Protein AF-A0A4Q5RCF1-F1 (afdb_monomer)

Mean predicted aligned error: 4.66 Å

Radius of gyration: 18.73 Å; Cα contacts (8 Å, |Δi|>4): 105; chains: 1; bounding box: 47×33×53 Å

Structure (mmCIF, N/CA/C/O backbone):
data_AF-A0A4Q5RCF1-F1
#
_entry.id   AF-A0A4Q5RCF1-F1
#
loop_
_atom_site.group_PDB
_atom_site.id
_atom_site.type_symbol
_atom_site.label_atom_id
_atom_site.label_alt_id
_atom_site.label_comp_id
_atom_site.label_asym_id
_atom_site.label_entity_id
_atom_site.label_seq_id
_atom_site.pdbx_PDB_ins_code
_atom_site.Cartn_x
_atom_site.Cartn_y
_atom_site.Cartn_z
_atom_site.occupancy
_atom_site.B_iso_or_equiv
_atom_site.auth_seq_id
_atom_site.auth_comp_id
_atom_site.auth_asym_id
_atom_site.auth_atom_id
_atom_site.pdbx_PDB_model_num
ATOM 1 N N . SER A 1 1 ? 29.716 -14.383 13.476 1.00 53.91 1 SER A N 1
ATOM 2 C CA . SER A 1 1 ? 28.276 -14.552 13.718 1.00 53.91 1 SER A CA 1
ATOM 3 C C . SER A 1 1 ? 27.577 -14.173 12.435 1.00 53.91 1 SER A C 1
ATOM 5 O O . SER A 1 1 ? 27.282 -13.000 12.249 1.00 53.91 1 SER A O 1
ATOM 7 N N . GLU A 1 2 ? 27.415 -15.115 11.511 1.00 53.72 2 GLU A N 1
ATOM 8 C CA . GLU A 1 2 ? 26.439 -14.943 10.434 1.00 53.72 2 GLU A CA 1
ATOM 9 C C . GLU A 1 2 ? 25.078 -15.037 11.120 1.00 53.72 2 GLU A C 1
ATOM 11 O O . GLU A 1 2 ? 24.611 -16.118 11.462 1.00 53.72 2 GLU A O 1
ATOM 16 N N . GLY A 1 3 ? 24.550 -13.884 11.529 1.00 57.72 3 GLY A N 1
ATOM 17 C CA . GLY A 1 3 ? 23.187 -13.815 12.021 1.00 57.72 3 GLY A CA 1
ATOM 18 C C . GLY A 1 3 ? 22.297 -14.001 10.811 1.00 57.72 3 GLY A C 1
ATOM 19 O O . GLY A 1 3 ? 22.201 -13.077 10.005 1.00 57.72 3 GLY A O 1
ATOM 20 N N . ASP A 1 4 ? 21.717 -15.190 10.661 1.00 73.50 4 ASP A N 1
ATOM 21 C CA . ASP A 1 4 ? 20.647 -15.418 9.699 1.00 73.50 4 ASP A CA 1
ATOM 22 C C .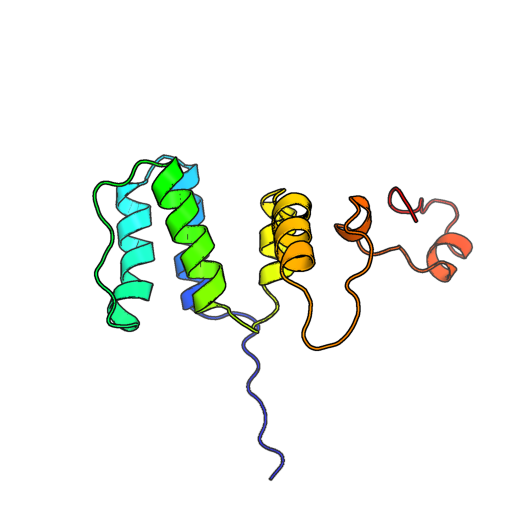 ASP A 1 4 ? 19.583 -14.341 9.918 1.00 73.50 4 ASP A C 1
ATOM 24 O O . ASP A 1 4 ? 18.968 -14.241 10.983 1.00 73.50 4 ASP A O 1
ATOM 28 N N . ASN A 1 5 ? 19.425 -13.475 8.922 1.00 75.81 5 ASN A N 1
ATOM 29 C CA . ASN A 1 5 ? 18.334 -12.524 8.892 1.00 75.81 5 ASN A CA 1
ATOM 30 C C . ASN A 1 5 ? 17.102 -13.294 8.415 1.00 75.81 5 ASN A C 1
ATOM 32 O O . ASN A 1 5 ? 16.982 -13.568 7.220 1.00 75.81 5 ASN A O 1
ATOM 36 N N . ASP A 1 6 ? 16.230 -13.682 9.347 1.00 84.31 6 ASP A N 1
ATOM 37 C CA . ASP A 1 6 ? 14.948 -14.315 9.034 1.00 84.31 6 ASP A CA 1
ATOM 38 C C . ASP A 1 6 ? 14.059 -13.293 8.311 1.00 84.31 6 ASP A C 1
ATOM 40 O O . ASP A 1 6 ? 13.411 -12.447 8.930 1.00 84.31 6 ASP A O 1
ATOM 44 N N . TRP A 1 7 ? 14.134 -13.296 6.979 1.00 85.75 7 TRP A N 1
ATOM 45 C CA . TRP A 1 7 ? 13.423 -12.359 6.120 1.00 85.75 7 TRP A CA 1
ATOM 46 C C . TRP A 1 7 ? 11.977 -12.831 5.925 1.00 85.75 7 TRP A C 1
ATOM 48 O O . TRP A 1 7 ? 11.748 -13.825 5.223 1.00 85.75 7 TRP A O 1
ATOM 58 N N . PRO A 1 8 ? 10.976 -12.128 6.486 1.00 86.50 8 PRO A N 1
ATOM 59 C CA . PRO A 1 8 ? 9.593 -12.548 6.352 1.00 86.50 8 PRO A CA 1
ATOM 60 C C . PRO A 1 8 ? 9.113 -12.299 4.919 1.00 86.50 8 PRO A C 1
ATOM 62 O O . PRO A 1 8 ? 8.923 -11.163 4.498 1.00 86.50 8 PRO A O 1
ATOM 65 N N . VAL A 1 9 ? 8.879 -13.375 4.164 1.00 88.56 9 VAL A N 1
ATOM 66 C CA . VAL A 1 9 ? 8.204 -13.292 2.852 1.00 88.56 9 VAL A CA 1
ATOM 67 C C . VAL A 1 9 ? 6.704 -13.042 3.027 1.00 88.56 9 VAL A C 1
ATOM 69 O O . VAL A 1 9 ? 6.080 -12.374 2.213 1.00 88.56 9 VAL A O 1
ATOM 72 N N . LEU A 1 10 ? 6.118 -13.584 4.094 1.00 92.31 10 LEU A N 1
ATOM 73 C CA . LEU A 1 10 ? 4.728 -13.376 4.470 1.00 92.31 10 LEU A CA 1
ATOM 74 C C . LEU A 1 10 ? 4.627 -13.415 5.989 1.00 92.31 10 LEU A C 1
ATOM 76 O O . LEU A 1 10 ? 5.194 -14.296 6.636 1.00 92.31 10 LEU A O 1
ATOM 80 N N . ARG A 1 11 ? 3.847 -12.503 6.565 1.00 95.12 11 ARG A N 1
ATOM 81 C CA . ARG A 1 11 ? 3.552 -12.520 7.998 1.00 95.12 11 ARG A CA 1
ATOM 82 C C . ARG A 1 11 ? 2.116 -12.141 8.288 1.00 95.12 11 ARG A C 1
ATOM 84 O O . ARG A 1 11 ? 1.449 -11.464 7.512 1.00 95.12 11 ARG A O 1
ATOM 91 N N . TYR A 1 12 ? 1.660 -12.522 9.474 1.00 96.31 12 TYR A N 1
ATOM 92 C CA . TYR A 1 12 ? 0.267 -12.358 9.878 1.00 96.31 12 TYR A CA 1
ATOM 93 C C . TYR A 1 12 ? -0.238 -10.905 9.812 1.00 96.31 12 TYR A C 1
ATOM 95 O O . TYR A 1 12 ? -1.387 -10.668 9.450 1.00 96.31 12 TYR A O 1
ATOM 103 N N . GLY A 1 13 ? 0.623 -9.922 10.103 1.00 97.00 13 GLY A N 1
ATOM 104 C CA . GLY A 1 13 ? 0.244 -8.508 10.022 1.00 97.00 13 GLY A CA 1
ATOM 105 C C . GLY A 1 13 ? -0.106 -8.039 8.606 1.00 97.00 13 GLY A C 1
ATOM 106 O O . GLY A 1 13 ? -1.050 -7.266 8.450 1.00 97.00 13 GLY A O 1
ATOM 107 N N . ASP A 1 14 ? 0.581 -8.552 7.581 1.00 97.38 14 ASP A N 1
ATOM 108 C CA . ASP A 1 14 ? 0.233 -8.266 6.187 1.00 97.38 14 ASP A CA 1
ATOM 109 C C . ASP A 1 14 ? -1.141 -8.851 5.836 1.00 97.38 14 ASP A C 1
ATOM 111 O O . ASP A 1 14 ? -2.015 -8.130 5.356 1.00 97.38 14 ASP A O 1
ATOM 115 N N . VAL A 1 15 ? -1.387 -10.117 6.194 1.00 98.00 15 VAL A N 1
ATOM 116 C CA . VAL A 1 15 ? -2.674 -10.795 5.953 1.00 98.00 15 VAL A CA 1
ATOM 117 C C . VAL A 1 15 ? -3.839 -10.052 6.614 1.00 98.00 15 VAL A C 1
ATOM 119 O O . VAL A 1 15 ? -4.873 -9.849 5.977 1.00 98.00 15 VAL A O 1
ATOM 122 N N . ILE A 1 16 ? -3.676 -9.589 7.861 1.00 98.56 16 ILE A N 1
ATOM 123 C CA . ILE A 1 16 ? -4.690 -8.773 8.550 1.00 98.56 16 ILE A CA 1
ATOM 124 C C . ILE A 1 16 ? -5.000 -7.505 7.749 1.00 98.56 16 ILE A C 1
ATOM 126 O O . ILE A 1 16 ? -6.167 -7.159 7.564 1.00 98.56 16 ILE A O 1
ATOM 130 N N . LEU A 1 17 ? -3.973 -6.795 7.278 1.00 98.62 17 LEU A N 1
ATOM 131 C CA . LEU A 1 17 ? -4.161 -5.528 6.577 1.00 98.62 17 LEU A CA 1
ATOM 132 C C . LEU A 1 17 ? -4.685 -5.710 5.149 1.00 98.62 17 LEU A C 1
ATOM 134 O O . LEU A 1 17 ? -5.468 -4.876 4.698 1.00 98.62 17 LEU A O 1
ATOM 138 N N . LEU A 1 18 ? -4.310 -6.788 4.457 1.00 98.25 18 LEU A N 1
ATOM 139 C CA . LEU A 1 18 ? -4.917 -7.183 3.182 1.00 98.25 18 LEU A CA 1
ATOM 140 C C . LEU A 1 18 ? -6.406 -7.486 3.366 1.00 98.25 18 LEU A C 1
ATOM 142 O O . LEU A 1 18 ? -7.236 -7.020 2.584 1.00 98.25 18 LEU A O 1
ATOM 146 N N . TYR A 1 19 ? -6.763 -8.210 4.430 1.00 98.69 19 TYR A N 1
ATOM 147 C CA . TYR A 1 19 ? -8.160 -8.502 4.734 1.00 98.69 19 TYR A CA 1
ATOM 148 C C . TYR A 1 19 ? -8.945 -7.238 5.110 1.00 98.69 19 TYR A C 1
ATOM 150 O O . TYR A 1 19 ? -10.053 -7.036 4.613 1.00 98.69 19 TYR A O 1
ATOM 158 N N . ALA A 1 20 ? -8.358 -6.342 5.912 1.00 98.81 20 ALA A N 1
ATOM 159 C CA . ALA A 1 20 ? -8.943 -5.038 6.225 1.00 98.81 20 ALA A CA 1
ATOM 160 C C . ALA A 1 20 ? -9.221 -4.220 4.954 1.00 98.81 20 ALA A C 1
ATOM 162 O O . ALA A 1 20 ? -10.298 -3.643 4.807 1.00 98.81 20 ALA A O 1
ATOM 163 N N . GLU A 1 21 ? -8.267 -4.190 4.020 1.00 98.69 21 GLU A N 1
ATOM 164 C CA . GLU A 1 21 ? -8.428 -3.511 2.737 1.00 98.69 21 GLU A CA 1
ATOM 165 C C . GLU A 1 21 ? -9.580 -4.117 1.925 1.00 98.69 21 GLU A C 1
ATOM 167 O O . GLU A 1 21 ? -10.483 -3.386 1.521 1.00 98.69 21 GLU A O 1
ATOM 172 N N . ALA A 1 22 ? -9.606 -5.442 1.756 1.00 98.75 22 ALA A N 1
ATOM 173 C CA . ALA A 1 22 ? -10.660 -6.134 1.014 1.00 98.75 22 ALA A CA 1
ATOM 174 C C . ALA A 1 22 ? -12.058 -5.891 1.611 1.00 98.75 22 ALA A C 1
ATOM 176 O O . ALA A 1 22 ? -13.012 -5.625 0.879 1.00 98.75 22 ALA A O 1
ATOM 177 N N . LEU A 1 23 ? -12.184 -5.932 2.941 1.00 98.81 23 LEU A N 1
ATOM 178 C CA . LEU A 1 23 ? -13.430 -5.603 3.638 1.00 98.81 23 LEU A CA 1
ATOM 179 C C . LEU A 1 23 ? -13.871 -4.168 3.348 1.00 98.81 23 LEU A C 1
ATOM 181 O O . LEU A 1 23 ? -15.037 -3.936 3.027 1.00 98.81 23 LEU A O 1
ATOM 185 N N . ASN A 1 24 ? -12.945 -3.210 3.436 1.00 98.75 24 ASN A N 1
ATOM 186 C CA . ASN A 1 24 ? -13.257 -1.807 3.208 1.00 98.75 24 ASN A CA 1
ATOM 187 C C . ASN A 1 24 ? -13.726 -1.566 1.771 1.00 98.75 24 ASN A C 1
ATOM 189 O O . ASN A 1 24 ? -14.748 -0.913 1.572 1.00 98.75 24 ASN A O 1
ATOM 193 N N . GLU A 1 25 ? -13.035 -2.120 0.772 1.00 98.31 25 GLU A N 1
ATOM 194 C CA . GLU A 1 25 ? -13.427 -1.976 -0.636 1.00 98.31 25 GLU A CA 1
ATOM 195 C C . GLU A 1 25 ? -14.763 -2.669 -0.955 1.00 98.31 25 GLU A C 1
ATOM 197 O O . GLU A 1 25 ? -15.510 -2.189 -1.803 1.00 98.31 25 GLU A O 1
ATOM 202 N N . ASN A 1 26 ? -15.138 -3.696 -0.187 1.00 98.44 26 ASN A N 1
ATOM 203 C CA . ASN A 1 26 ? -16.445 -4.358 -0.268 1.00 98.44 26 ASN A CA 1
ATOM 204 C C . ASN A 1 26 ? -17.544 -3.688 0.585 1.00 98.44 26 ASN A C 1
ATOM 206 O O . ASN A 1 26 ? -18.582 -4.294 0.850 1.00 98.44 26 ASN A O 1
ATOM 210 N N . GLY A 1 27 ? -17.331 -2.453 1.049 1.00 98.00 27 GLY A N 1
ATOM 211 C CA . GLY A 1 27 ? -18.326 -1.672 1.795 1.00 98.00 27 GLY A CA 1
ATOM 212 C C . GLY A 1 27 ? -18.500 -2.081 3.262 1.00 98.00 27 GLY A C 1
ATOM 213 O O . GLY A 1 27 ? -19.348 -1.529 3.961 1.00 98.00 27 GLY A O 1
ATOM 214 N N . LYS A 1 28 ? -17.681 -3.008 3.766 1.00 98.56 28 LYS A N 1
ATOM 215 C CA . LYS A 1 28 ? -17.714 -3.499 5.151 1.00 98.56 28 LYS A CA 1
ATOM 216 C C . LYS A 1 28 ? -16.763 -2.708 6.047 1.00 98.56 28 LYS A C 1
ATOM 218 O O . LYS A 1 28 ? -15.916 -3.267 6.742 1.00 98.56 28 LYS A O 1
ATOM 223 N N . THR A 1 29 ? -16.893 -1.382 6.037 1.00 98.62 29 THR A N 1
ATOM 224 C CA . THR A 1 29 ? -15.952 -0.470 6.707 1.00 98.62 29 THR A CA 1
ATOM 225 C C . THR A 1 29 ? -15.822 -0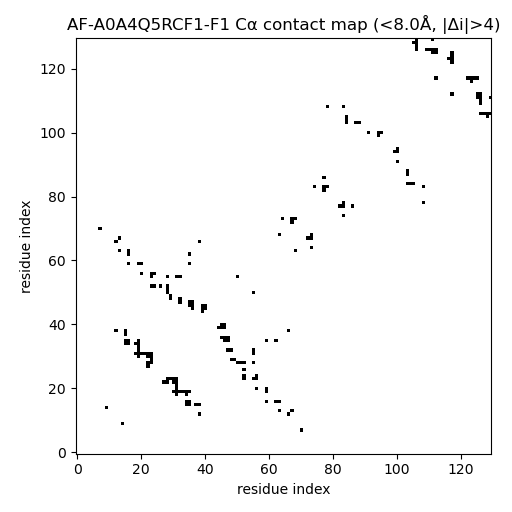.739 8.208 1.00 98.62 29 THR A C 1
ATOM 227 O O . THR A 1 29 ? -14.719 -0.697 8.742 1.00 98.62 29 THR A O 1
ATOM 230 N N . ALA A 1 30 ? -16.917 -1.063 8.902 1.00 98.25 30 ALA A N 1
ATOM 231 C CA . ALA A 1 30 ? -16.861 -1.378 10.331 1.00 98.25 30 ALA A CA 1
ATOM 232 C C . ALA A 1 30 ? -16.002 -2.625 10.617 1.00 98.25 30 ALA A C 1
ATOM 234 O O . ALA A 1 30 ? -15.137 -2.581 11.490 1.00 98.25 30 ALA A O 1
ATOM 235 N N . GLU 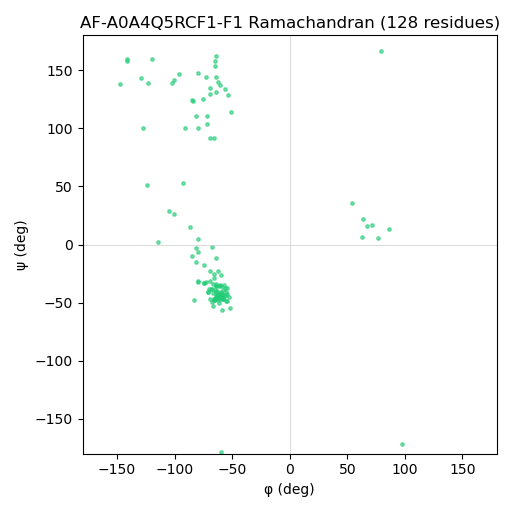A 1 31 ? -16.176 -3.696 9.833 1.00 98.62 31 GLU A N 1
ATOM 236 C CA . GLU A 1 31 ? -15.368 -4.920 9.934 1.00 98.62 31 GLU A CA 1
ATOM 237 C C . GLU A 1 31 ? -13.897 -4.641 9.579 1.00 98.62 31 GLU A C 1
ATOM 239 O O . GLU A 1 31 ? -12.988 -5.127 10.253 1.00 98.62 31 GLU A O 1
ATOM 244 N N . ALA A 1 32 ? -13.648 -3.805 8.565 1.00 98.75 32 ALA A N 1
ATOM 245 C CA . ALA A 1 32 ? -12.300 -3.385 8.190 1.00 98.75 32 ALA A CA 1
ATOM 246 C C . ALA A 1 32 ? -11.580 -2.650 9.331 1.00 98.75 32 ALA A C 1
ATOM 248 O O . ALA A 1 32 ? -10.404 -2.907 9.594 1.00 98.75 32 ALA A O 1
ATOM 249 N N . LEU A 1 33 ? -12.284 -1.765 10.048 1.00 98.69 33 LEU A N 1
ATOM 250 C CA . LEU A 1 33 ? -11.730 -1.065 11.209 1.00 98.69 33 LEU A CA 1
ATOM 251 C C . LEU A 1 33 ? -11.437 -2.019 12.369 1.00 98.69 33 LEU A C 1
ATOM 253 O O . LEU A 1 33 ? -10.435 -1.828 13.055 1.00 98.69 33 LEU A O 1
ATOM 257 N N . THR A 1 34 ? -12.239 -3.070 12.563 1.00 98.69 34 THR A N 1
ATOM 258 C CA . THR A 1 34 ? -11.919 -4.132 13.529 1.00 98.69 34 THR A CA 1
ATOM 259 C C . THR A 1 34 ? -10.571 -4.776 13.209 1.00 98.69 34 THR A C 1
ATOM 261 O O . THR A 1 34 ? -9.735 -4.888 14.103 1.00 98.69 34 THR A O 1
ATOM 264 N N . GLN A 1 35 ? -10.323 -5.127 11.943 1.00 98.75 35 GLN A N 1
ATOM 265 C CA . GLN A 1 35 ? -9.050 -5.725 11.517 1.00 98.75 35 GLN A CA 1
ATOM 266 C C . GLN A 1 35 ? -7.876 -4.750 11.653 1.00 98.75 35 GLN A C 1
ATOM 268 O O . GLN A 1 35 ? -6.849 -5.087 12.239 1.00 98.75 35 GLN A O 1
ATOM 273 N N . LEU A 1 36 ? -8.046 -3.508 11.191 1.00 98.69 36 LEU A N 1
ATOM 274 C CA . LEU A 1 36 ? -7.045 -2.452 11.343 1.00 98.69 36 LEU A CA 1
ATOM 275 C C . LEU A 1 36 ? -6.655 -2.246 12.815 1.00 98.69 36 LEU A C 1
ATOM 277 O O . LEU A 1 36 ? -5.482 -2.066 13.140 1.00 98.69 36 LEU A O 1
ATOM 281 N N . ASN A 1 37 ? -7.632 -2.290 13.721 1.00 98.69 37 ASN A N 1
ATOM 282 C CA . ASN A 1 37 ? -7.389 -2.066 15.138 1.00 98.69 37 ASN A CA 1
ATOM 283 C C . ASN A 1 37 ? -6.593 -3.197 15.803 1.00 98.69 37 ASN A C 1
ATOM 285 O O . ASN A 1 37 ? -5.901 -2.908 16.771 1.00 98.69 37 ASN A O 1
ATOM 289 N N . LEU A 1 38 ? -6.578 -4.425 15.268 1.00 98.62 38 LEU A N 1
ATOM 290 C CA . LEU A 1 38 ? -5.691 -5.490 15.769 1.00 98.62 38 LEU A CA 1
ATOM 291 C C . LEU A 1 38 ? -4.212 -5.075 15.689 1.00 98.62 38 LEU A C 1
ATOM 293 O O . LEU A 1 38 ? -3.461 -5.223 16.654 1.00 98.62 38 LEU A O 1
ATOM 297 N N . ILE A 1 39 ? -3.814 -4.493 14.553 1.00 98.44 39 ILE A N 1
ATOM 298 C CA . ILE A 1 39 ? -2.458 -3.978 14.305 1.00 98.44 39 ILE A CA 1
ATOM 299 C C . ILE A 1 39 ? -2.152 -2.809 15.239 1.00 98.44 39 ILE A C 1
ATOM 301 O O . ILE A 1 39 ? -1.120 -2.801 15.915 1.00 98.44 39 ILE A O 1
ATOM 305 N N . ARG A 1 40 ? -3.086 -1.855 15.327 1.00 98.44 40 ARG A N 1
ATOM 306 C CA . ARG A 1 40 ? -2.936 -0.638 16.134 1.00 98.44 40 ARG A CA 1
ATOM 307 C C . ARG A 1 40 ? -2.842 -0.942 17.625 1.00 98.44 40 ARG A C 1
ATOM 309 O O . ARG A 1 40 ? -1.945 -0.427 18.282 1.00 98.44 40 ARG A O 1
ATOM 316 N N . THR A 1 41 ? -3.709 -1.807 18.148 1.00 98.12 41 THR A N 1
ATOM 317 C CA . THR A 1 41 ? -3.711 -2.207 19.561 1.00 98.12 41 THR A CA 1
ATOM 318 C C . THR A 1 41 ? -2.421 -2.921 19.940 1.00 98.12 41 THR A C 1
ATOM 320 O O . THR A 1 41 ? -1.830 -2.580 20.960 1.00 98.12 41 THR A O 1
ATOM 323 N N . ARG A 1 42 ? -1.927 -3.849 19.110 1.00 97.69 42 ARG A N 1
ATOM 324 C CA . ARG A 1 42 ? -0.624 -4.491 19.346 1.00 97.69 42 ARG A CA 1
ATOM 325 C C . ARG A 1 42 ? 0.520 -3.466 19.352 1.00 97.69 42 ARG A C 1
ATOM 327 O O . ARG A 1 42 ? 1.452 -3.610 20.133 1.00 97.69 42 ARG A O 1
ATOM 334 N N . ALA A 1 43 ? 0.435 -2.422 18.528 1.00 97.12 43 ALA A N 1
ATOM 335 C CA . ALA A 1 43 ? 1.396 -1.317 18.507 1.00 97.12 43 ALA A CA 1
ATOM 336 C C . ALA A 1 43 ? 1.182 -0.266 19.624 1.00 97.12 43 ALA A C 1
ATOM 338 O O . ALA A 1 43 ? 1.863 0.757 19.633 1.00 97.12 43 ALA A O 1
ATOM 339 N N . GLY A 1 44 ? 0.234 -0.472 20.550 1.00 97.94 44 GLY A N 1
ATOM 340 C CA . GLY A 1 44 ? -0.068 0.475 21.631 1.00 97.94 44 GL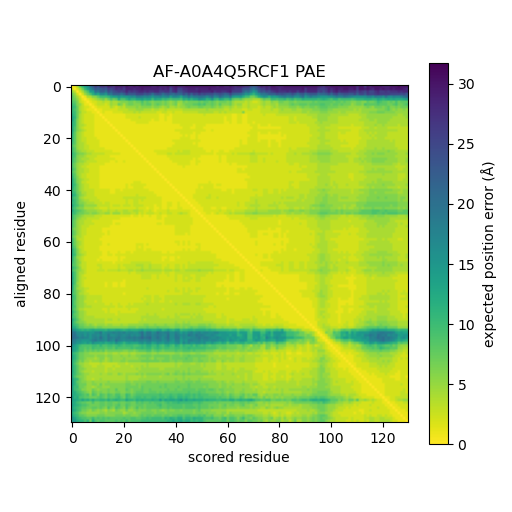Y A CA 1
ATOM 341 C C . GLY A 1 44 ? -0.770 1.762 21.177 1.00 97.94 44 GLY A C 1
ATOM 342 O O . GLY A 1 44 ? -0.786 2.753 21.903 1.00 97.94 44 GLY A O 1
ATOM 343 N N . LEU A 1 45 ? -1.349 1.775 19.975 1.00 98.00 45 LEU A N 1
ATOM 344 C CA . LEU A 1 45 ? -2.038 2.926 19.399 1.00 98.00 45 LEU A CA 1
ATOM 345 C C . LEU A 1 45 ? -3.550 2.848 19.627 1.00 98.00 45 LEU A C 1
ATOM 347 O O . LEU A 1 45 ? -4.159 1.779 19.568 1.00 98.00 45 LEU A O 1
ATOM 351 N N . ALA A 1 46 ? -4.186 4.011 19.792 1.00 97.94 46 ALA A N 1
ATOM 352 C CA . ALA A 1 46 ? -5.641 4.102 19.868 1.00 97.94 46 ALA A CA 1
ATOM 353 C C . ALA A 1 46 ? -6.304 3.578 18.582 1.00 97.94 46 ALA A C 1
ATOM 355 O O . ALA A 1 46 ? -5.868 3.895 17.464 1.00 97.94 46 ALA A O 1
ATOM 356 N N . GLY A 1 47 ? -7.378 2.804 18.740 1.00 97.44 47 GLY A N 1
ATOM 357 C CA . GLY A 1 47 ? -8.177 2.306 17.625 1.00 97.44 47 GLY A CA 1
ATOM 358 C C . GLY A 1 47 ? -8.875 3.428 16.849 1.00 97.44 47 GLY A C 1
ATOM 359 O O . GLY A 1 47 ? -9.084 4.530 17.355 1.00 97.44 47 GLY A O 1
ATOM 360 N N . LYS A 1 48 ? -9.232 3.148 15.597 1.00 97.56 48 LYS A N 1
ATOM 361 C CA . LYS A 1 48 ? -10.039 4.019 14.738 1.00 97.56 48 LYS A CA 1
ATOM 362 C C . LYS A 1 48 ? -11.470 3.494 14.679 1.00 97.56 48 LYS A C 1
ATOM 364 O O . LYS A 1 48 ? -11.681 2.287 14.584 1.00 97.56 48 LYS A O 1
ATOM 369 N N . VAL A 1 49 ? -12.439 4.403 14.724 1.00 96.88 49 VAL A N 1
ATOM 370 C CA . VAL A 1 49 ? -13.880 4.108 14.689 1.00 96.88 49 VAL A CA 1
ATOM 371 C C . VAL A 1 49 ? -14.603 5.159 13.849 1.00 96.88 49 VAL A C 1
ATOM 373 O O . VAL A 1 49 ? -14.086 6.260 13.673 1.00 96.88 49 VAL A O 1
ATOM 376 N N . GLY A 1 50 ? -15.789 4.822 13.334 1.00 96.25 50 GLY A N 1
ATOM 377 C CA . GLY A 1 50 ? -16.696 5.791 12.703 1.00 96.25 50 GLY A CA 1
ATOM 378 C C . GLY A 1 50 ? -16.171 6.462 11.429 1.00 96.25 50 GLY A C 1
ATOM 379 O O . GLY A 1 50 ? -16.627 7.549 11.090 1.00 96.25 50 GLY A O 1
ATOM 380 N N . LEU A 1 51 ? -15.203 5.855 10.738 1.00 98.12 51 LEU A N 1
ATOM 381 C CA . LEU A 1 51 ? -14.652 6.414 9.504 1.00 98.12 51 LEU A CA 1
ATOM 382 C C . LEU A 1 51 ? -15.557 6.131 8.303 1.00 98.12 51 LEU A C 1
ATOM 384 O O . LEU A 1 51 ? -16.174 5.068 8.214 1.00 98.12 51 LEU A O 1
ATOM 388 N N . SER A 1 52 ? -15.567 7.057 7.342 1.00 98.56 52 SER A N 1
ATOM 389 C CA . SER A 1 52 ? -16.090 6.779 6.005 1.00 98.56 52 SER A CA 1
ATOM 390 C C . SER A 1 52 ? -15.238 5.706 5.311 1.00 98.56 52 SER A C 1
ATOM 392 O O . SER A 1 52 ? -14.085 5.477 5.683 1.00 98.56 52 SER A O 1
ATOM 394 N N . GLN A 1 53 ? -15.762 5.068 4.261 1.00 98.56 53 GLN A N 1
ATOM 395 C CA . GLN A 1 53 ? -14.990 4.103 3.462 1.00 98.56 53 GLN A CA 1
ATOM 396 C C . GLN A 1 53 ? -13.698 4.724 2.892 1.00 98.56 53 GLN A C 1
ATOM 398 O O . GLN A 1 53 ? -12.654 4.073 2.842 1.00 98.56 53 GLN A O 1
ATOM 403 N N . ALA A 1 54 ? -13.746 5.994 2.476 1.00 98.62 54 ALA A N 1
ATOM 404 C CA . ALA A 1 54 ? -12.591 6.702 1.927 1.00 98.62 54 ALA A CA 1
ATOM 405 C C . ALA A 1 54 ? -11.536 7.020 3.003 1.00 98.62 54 ALA A C 1
ATOM 407 O O . ALA A 1 54 ? -10.335 6.836 2.774 1.00 98.62 54 ALA A O 1
ATOM 408 N N . ASP A 1 55 ? -11.973 7.435 4.192 1.00 98.69 55 ASP A N 1
ATOM 409 C CA . ASP A 1 55 ? -11.073 7.708 5.316 1.00 98.69 55 ASP A CA 1
ATOM 410 C C . ASP A 1 55 ? -10.467 6.416 5.870 1.00 98.69 55 ASP A C 1
ATOM 412 O O . ASP A 1 55 ? -9.275 6.367 6.177 1.00 98.69 55 ASP A O 1
ATOM 416 N N . ALA A 1 56 ? -11.255 5.339 5.933 1.00 98.69 56 ALA A N 1
ATOM 417 C CA . ALA A 1 56 ? -10.786 4.013 6.311 1.00 98.69 56 ALA A CA 1
ATOM 418 C C . ALA A 1 56 ? -9.766 3.465 5.304 1.00 98.69 56 ALA A C 1
ATOM 420 O O . ALA A 1 56 ? -8.707 3.001 5.722 1.00 98.69 56 ALA A O 1
ATOM 421 N N . ARG A 1 57 ? -10.000 3.617 3.990 1.00 98.69 57 ARG A N 1
ATOM 422 C CA . ARG A 1 57 ? -9.012 3.289 2.945 1.00 98.69 57 ARG A CA 1
ATOM 423 C C . ARG A 1 57 ? -7.694 4.012 3.196 1.00 98.69 57 ARG A C 1
ATOM 425 O O . ARG A 1 57 ? -6.629 3.399 3.185 1.00 98.69 57 ARG A O 1
ATOM 432 N N . THR A 1 58 ? -7.760 5.316 3.451 1.00 98.50 58 THR A N 1
ATOM 433 C CA . THR A 1 58 ? -6.572 6.135 3.727 1.00 98.50 58 THR A CA 1
ATOM 434 C C . THR A 1 58 ? -5.854 5.666 4.993 1.00 98.50 58 THR A C 1
ATOM 436 O O . THR A 1 58 ? -4.629 5.526 4.990 1.00 98.50 58 THR A O 1
ATOM 439 N N . ALA A 1 59 ? -6.602 5.360 6.055 1.00 98.62 59 ALA A N 1
ATOM 440 C CA . ALA A 1 59 ? -6.052 4.838 7.299 1.00 98.62 59 ALA A CA 1
ATOM 441 C C . ALA A 1 59 ? -5.363 3.476 7.108 1.00 98.62 59 ALA A C 1
ATOM 443 O O . ALA A 1 59 ? -4.234 3.316 7.564 1.00 98.62 59 ALA A O 1
ATOM 444 N N . ILE A 1 60 ? -5.989 2.536 6.393 1.00 98.75 60 ILE A N 1
ATOM 445 C CA . ILE A 1 60 ? -5.437 1.202 6.107 1.00 98.75 60 ILE A CA 1
ATOM 446 C C . ILE A 1 60 ? -4.156 1.315 5.278 1.00 98.75 60 ILE A C 1
ATOM 448 O O . ILE A 1 60 ? -3.136 0.734 5.641 1.00 98.75 60 ILE A O 1
ATOM 452 N N . ARG A 1 61 ? -4.160 2.121 4.207 1.00 98.56 61 ARG A N 1
ATOM 453 C CA . ARG A 1 61 ? -2.967 2.349 3.370 1.00 98.56 61 ARG A CA 1
ATOM 454 C C . ARG A 1 61 ? -1.811 2.972 4.150 1.00 98.56 61 ARG A C 1
ATOM 456 O O . ARG A 1 61 ? -0.646 2.679 3.875 1.00 98.56 61 ARG A O 1
ATOM 463 N N . ASN A 1 62 ? -2.115 3.856 5.101 1.00 98.25 62 ASN A N 1
ATOM 464 C CA . ASN A 1 62 ? -1.103 4.431 5.978 1.00 98.25 62 ASN A CA 1
ATOM 465 C C . ASN A 1 62 ? -0.569 3.404 6.983 1.00 98.25 62 ASN A C 1
ATOM 467 O O . ASN A 1 62 ? 0.635 3.358 7.205 1.00 98.25 62 ASN A O 1
ATOM 471 N N . GLU A 1 63 ? -1.436 2.566 7.551 1.00 98.50 63 GLU A N 1
ATOM 472 C CA . GLU A 1 63 ? -1.010 1.507 8.467 1.00 98.50 63 GLU A CA 1
ATOM 473 C C . GLU A 1 63 ? -0.130 0.479 7.748 1.00 98.50 63 GLU A C 1
ATOM 475 O O . GLU A 1 63 ? 0.960 0.208 8.231 1.00 98.50 63 GLU A O 1
ATOM 480 N N . ARG A 1 64 ? -0.505 0.018 6.541 1.00 98.25 64 ARG A N 1
ATOM 481 C CA . ARG A 1 64 ? 0.340 -0.863 5.702 1.00 98.25 64 ARG A CA 1
ATOM 482 C C . ARG A 1 64 ? 1.738 -0.299 5.491 1.00 98.25 64 ARG A C 1
ATOM 484 O O . ARG A 1 64 ? 2.722 -1.009 5.648 1.00 98.25 64 ARG A O 1
ATOM 491 N N . ARG A 1 65 ? 1.838 0.999 5.188 1.00 97.44 65 ARG A N 1
ATOM 492 C CA . ARG A 1 65 ? 3.126 1.677 4.984 1.00 97.44 65 ARG A CA 1
ATOM 493 C C . ARG A 1 65 ? 4.035 1.608 6.214 1.00 97.44 65 ARG A C 1
ATOM 495 O O . ARG A 1 65 ? 5.247 1.529 6.047 1.00 97.44 65 ARG A O 1
ATOM 502 N N . ILE A 1 66 ? 3.466 1.769 7.405 1.00 97.25 66 ILE A N 1
ATOM 503 C CA . ILE A 1 66 ? 4.223 1.842 8.659 1.00 97.25 66 ILE A CA 1
ATOM 504 C C . ILE A 1 66 ? 4.540 0.432 9.149 1.00 97.25 66 ILE A C 1
ATOM 506 O O . ILE A 1 66 ? 5.687 0.145 9.467 1.00 97.25 66 ILE A O 1
ATOM 510 N N . GLU A 1 67 ? 3.527 -0.429 9.165 1.00 97.38 67 GLU A N 1
ATOM 511 C CA . GLU A 1 67 ? 3.609 -1.805 9.634 1.00 97.38 67 GLU A CA 1
ATOM 512 C C . GLU A 1 67 ? 4.629 -2.602 8.821 1.00 97.38 67 GLU A C 1
ATOM 514 O O . GLU A 1 67 ? 5.454 -3.268 9.427 1.00 97.38 67 GLU A O 1
ATOM 519 N N . LEU A 1 68 ? 4.605 -2.498 7.486 1.00 96.62 68 LEU A N 1
ATOM 520 C CA . LEU A 1 68 ? 5.428 -3.286 6.550 1.00 96.62 68 LEU A CA 1
ATOM 521 C C . LEU A 1 68 ? 6.646 -2.496 6.037 1.00 96.62 68 LEU A C 1
ATOM 523 O O . LEU A 1 68 ? 7.124 -2.683 4.912 1.00 96.62 68 LEU A O 1
ATOM 527 N N . CYS A 1 69 ? 7.112 -1.520 6.819 1.00 95.31 69 CYS A N 1
ATOM 528 C CA . CYS A 1 69 ? 8.236 -0.685 6.418 1.00 95.31 69 CYS A CA 1
ATOM 529 C C . CYS A 1 69 ? 9.509 -1.534 6.292 1.00 95.31 69 CYS A C 1
ATOM 531 O O . CYS A 1 69 ? 9.857 -2.273 7.204 1.00 95.31 69 CYS A O 1
ATOM 533 N N . PHE A 1 70 ? 10.222 -1.377 5.173 1.00 93.00 70 PHE A N 1
ATOM 534 C CA . PHE A 1 70 ? 11.421 -2.152 4.823 1.00 93.00 70 PHE A CA 1
ATOM 535 C C . PHE A 1 70 ? 11.196 -3.646 4.535 1.00 93.00 70 PHE A C 1
ATOM 537 O O . PHE A 1 70 ? 12.171 -4.374 4.412 1.00 93.00 70 PHE A O 1
ATOM 544 N N . GLU A 1 71 ? 9.954 -4.080 4.302 1.00 95.25 71 GLU A N 1
ATOM 545 C CA . GLU A 1 71 ? 9.612 -5.476 3.963 1.00 95.25 71 GLU A CA 1
ATOM 546 C C . GLU A 1 71 ? 9.262 -5.658 2.467 1.00 95.25 71 GLU A C 1
ATOM 548 O O . GLU A 1 71 ? 8.463 -6.502 2.100 1.00 95.25 71 GLU A O 1
ATOM 553 N N . ALA A 1 72 ? 9.823 -4.833 1.574 1.00 94.06 72 ALA A N 1
ATOM 554 C CA . ALA A 1 72 ? 9.620 -4.882 0.111 1.00 94.06 72 ALA A CA 1
ATOM 555 C C . ALA A 1 72 ? 8.186 -4.642 -0.433 1.00 94.06 72 ALA A C 1
ATOM 557 O O . ALA A 1 72 ? 7.984 -4.659 -1.645 1.00 94.06 72 ALA A O 1
ATOM 558 N N . GLU A 1 73 ? 7.216 -4.276 0.404 1.00 96.12 73 GLU A N 1
ATOM 559 C CA . GLU A 1 73 ? 5.809 -4.106 -0.014 1.00 96.12 73 GLU A CA 1
ATOM 560 C C . GLU A 1 73 ? 5.489 -2.775 -0.717 1.00 96.12 73 GLU A C 1
ATOM 562 O O . GLU A 1 73 ? 4.625 -2.680 -1.594 1.00 96.12 73 GLU A O 1
ATOM 567 N N . ARG A 1 74 ? 6.184 -1.694 -0.340 1.00 96.25 74 ARG A N 1
ATOM 568 C CA . ARG A 1 74 ? 5.726 -0.325 -0.638 1.00 96.25 74 ARG A CA 1
ATOM 569 C C . ARG A 1 74 ? 5.575 -0.026 -2.130 1.00 96.25 74 ARG A C 1
ATOM 571 O O . ARG A 1 74 ? 4.687 0.742 -2.500 1.00 96.25 74 ARG A O 1
ATOM 578 N N . TRP A 1 75 ? 6.445 -0.573 -2.974 1.00 96.19 75 TRP A N 1
ATOM 579 C CA . TRP A 1 75 ? 6.373 -0.346 -4.418 1.00 96.19 75 TRP A CA 1
ATOM 580 C C . TRP A 1 75 ? 5.119 -0.996 -5.015 1.00 96.19 75 TRP A C 1
ATOM 582 O O . TRP A 1 75 ? 4.335 -0.304 -5.669 1.00 96.19 75 TRP A O 1
ATOM 592 N N . PHE A 1 76 ? 4.878 -2.274 -4.705 1.00 96.81 76 PHE A N 1
ATOM 593 C CA . PHE A 1 76 ? 3.713 -3.024 -5.181 1.00 96.81 76 PHE A CA 1
ATOM 594 C C . PHE A 1 76 ? 2.403 -2.381 -4.723 1.00 96.81 76 PHE A C 1
ATOM 596 O O . PHE A 1 76 ? 1.502 -2.177 -5.537 1.00 96.81 76 PHE A O 1
ATOM 603 N N . ASP A 1 77 ? 2.334 -1.966 -3.455 1.00 98.06 77 ASP A N 1
ATOM 604 C CA . ASP A 1 77 ? 1.206 -1.223 -2.889 1.00 98.06 77 ASP A CA 1
ATOM 605 C C . ASP A 1 77 ? 0.890 0.054 -3.691 1.00 98.06 77 ASP A C 1
ATOM 607 O O . ASP A 1 77 ? -0.250 0.302 -4.090 1.00 98.06 77 ASP A O 1
ATOM 611 N N . LEU A 1 78 ? 1.900 0.870 -3.998 1.00 98.00 78 LEU A N 1
ATOM 612 C CA . LEU A 1 78 ? 1.695 2.107 -4.752 1.00 98.00 78 LEU A CA 1
ATOM 613 C C . LEU A 1 78 ? 1.265 1.869 -6.203 1.00 98.00 78 LEU A C 1
ATOM 615 O O . LEU A 1 78 ? 0.434 2.628 -6.719 1.00 98.00 78 LEU A O 1
ATOM 619 N N . VAL A 1 79 ? 1.827 0.846 -6.851 1.00 97.38 79 VAL A N 1
ATOM 620 C CA . VAL A 1 79 ? 1.496 0.469 -8.231 1.00 97.38 79 VAL A CA 1
ATOM 621 C C . VAL A 1 79 ? 0.058 -0.041 -8.311 1.00 97.38 79 VAL A C 1
ATOM 623 O O . VAL A 1 79 ? -0.732 0.520 -9.070 1.00 97.38 79 VAL A O 1
ATOM 626 N N . ARG A 1 80 ? -0.329 -1.017 -7.477 1.00 97.25 80 ARG A N 1
ATOM 627 C CA . ARG A 1 80 ? -1.680 -1.610 -7.503 1.00 97.25 80 ARG A CA 1
ATOM 628 C C . ARG A 1 80 ? -2.779 -0.622 -7.112 1.00 97.25 80 ARG A C 1
ATOM 630 O O . ARG A 1 80 ? -3.899 -0.715 -7.599 1.00 97.25 80 ARG A O 1
ATOM 637 N N . TRP A 1 81 ? -2.466 0.366 -6.273 1.00 97.56 81 TRP A N 1
ATOM 638 C CA . TRP A 1 81 ? -3.392 1.453 -5.945 1.00 97.56 81 TRP A CA 1
ATOM 639 C C . TRP A 1 81 ? -3.441 2.569 -6.987 1.00 97.56 81 TRP A C 1
ATOM 641 O O . TRP A 1 81 ? -4.198 3.521 -6.798 1.00 97.56 81 TRP A O 1
ATOM 651 N N . ASN A 1 82 ? -2.619 2.500 -8.038 1.00 96.69 82 ASN A N 1
ATOM 652 C CA . ASN A 1 82 ? -2.444 3.562 -9.025 1.00 96.69 82 ASN A CA 1
ATOM 653 C C . ASN A 1 82 ? -2.068 4.921 -8.387 1.00 96.69 82 ASN A C 1
ATOM 655 O O . ASN A 1 82 ? -2.484 5.986 -8.837 1.00 96.69 82 ASN A O 1
ATOM 659 N N . THR A 1 83 ? -1.273 4.895 -7.310 1.00 97.31 83 THR A N 1
ATOM 660 C CA . THR A 1 83 ? -0.834 6.096 -6.565 1.00 97.31 83 THR A CA 1
ATOM 661 C C . THR A 1 83 ? 0.671 6.346 -6.640 1.00 97.31 83 THR A C 1
ATOM 663 O O . THR A 1 83 ? 1.164 7.315 -6.063 1.00 97.31 83 THR A O 1
ATOM 666 N N . PHE A 1 84 ? 1.408 5.517 -7.383 1.00 96.94 84 PHE A N 1
ATOM 667 C CA . PHE A 1 84 ? 2.859 5.621 -7.534 1.00 96.94 84 PHE A CA 1
ATOM 668 C C . PHE A 1 84 ? 3.329 7.020 -7.956 1.00 96.94 84 PHE A C 1
ATOM 670 O O . PHE A 1 84 ? 4.123 7.631 -7.244 1.00 96.94 84 PHE A O 1
ATOM 677 N N . ILE A 1 85 ? 2.797 7.564 -9.057 1.00 96.25 85 ILE A N 1
ATOM 678 C CA . ILE A 1 85 ? 3.217 8.870 -9.589 1.00 96.25 85 ILE A CA 1
ATOM 679 C C . ILE A 1 85 ? 3.027 10.011 -8.579 1.00 96.25 85 ILE A C 1
ATOM 681 O O . ILE A 1 85 ? 4.023 10.673 -8.271 1.00 96.25 85 ILE A O 1
ATOM 685 N N . PRO A 1 86 ? 1.822 10.260 -8.020 1.00 96.50 86 PRO A N 1
ATOM 686 C CA . PRO A 1 86 ? 1.642 11.368 -7.084 1.00 96.50 86 PRO A CA 1
ATOM 687 C C . PRO A 1 86 ? 2.473 11.193 -5.807 1.00 96.50 86 PRO A C 1
ATOM 689 O O . PRO A 1 86 ? 3.078 12.156 -5.337 1.00 96.50 86 PRO A O 1
ATOM 692 N N . VAL A 1 87 ? 2.571 9.973 -5.265 1.00 95.75 87 VAL A N 1
ATOM 693 C CA . VAL A 1 87 ? 3.322 9.723 -4.024 1.00 95.75 87 VAL A CA 1
ATOM 694 C C . VAL A 1 87 ? 4.825 9.891 -4.233 1.00 95.75 87 VAL A C 1
ATOM 696 O O . VAL A 1 87 ? 5.475 10.567 -3.435 1.00 95.75 87 VAL A O 1
ATOM 699 N N . MET A 1 88 ? 5.387 9.315 -5.297 1.00 94.69 88 MET A N 1
ATOM 700 C CA . MET A 1 88 ? 6.824 9.396 -5.565 1.00 94.69 88 MET A CA 1
ATOM 701 C C . MET A 1 88 ? 7.247 10.785 -6.042 1.00 94.69 88 MET A C 1
ATOM 703 O O . MET A 1 88 ? 8.331 11.237 -5.687 1.00 94.69 88 MET A O 1
ATOM 707 N N . THR A 1 89 ? 6.381 11.507 -6.759 1.00 94.81 89 THR A N 1
ATOM 708 C CA . THR A 1 89 ? 6.612 12.922 -7.094 1.00 94.81 89 THR A CA 1
ATOM 709 C C . THR A 1 89 ? 6.651 13.785 -5.835 1.00 94.81 89 THR A C 1
ATOM 711 O O . THR A 1 89 ? 7.579 14.572 -5.653 1.00 94.81 89 THR A O 1
ATOM 714 N N . ALA A 1 90 ? 5.695 13.596 -4.918 1.00 93.88 90 ALA A N 1
ATOM 715 C CA . ALA A 1 90 ? 5.685 14.306 -3.642 1.00 93.88 90 ALA A CA 1
ATOM 716 C C . ALA A 1 90 ? 6.894 13.945 -2.763 1.00 93.88 90 ALA A C 1
ATOM 718 O O . ALA A 1 90 ? 7.430 14.804 -2.068 1.00 93.88 90 ALA A O 1
ATOM 719 N N . PHE A 1 91 ? 7.345 12.688 -2.796 1.00 91.69 91 PHE A N 1
ATOM 720 C CA . PHE A 1 91 ? 8.566 12.265 -2.113 1.00 91.69 91 PHE A CA 1
ATOM 721 C C . PHE A 1 91 ? 9.811 12.916 -2.727 1.00 91.69 91 PHE A C 1
ATOM 723 O O . PHE A 1 91 ? 10.603 13.500 -1.995 1.00 91.69 91 PHE A O 1
ATOM 730 N N . LYS A 1 92 ? 9.938 12.913 -4.061 1.00 91.50 92 LYS A N 1
ATOM 731 C CA . LYS A 1 92 ? 11.018 13.596 -4.789 1.00 91.50 92 LYS A CA 1
ATOM 732 C C . LYS A 1 92 ? 11.116 15.075 -4.419 1.00 91.50 92 LYS A C 1
ATOM 734 O O . LYS A 1 92 ? 12.218 15.568 -4.200 1.00 91.50 92 LYS A O 1
ATOM 739 N N . ALA A 1 93 ? 9.981 15.765 -4.313 1.00 91.38 93 ALA A N 1
ATOM 740 C CA . ALA A 1 93 ? 9.933 17.181 -3.952 1.00 91.38 93 ALA A CA 1
ATOM 741 C C . ALA A 1 93 ? 10.488 17.482 -2.546 1.00 91.38 93 ALA A C 1
ATOM 743 O O . ALA A 1 93 ? 10.924 18.601 -2.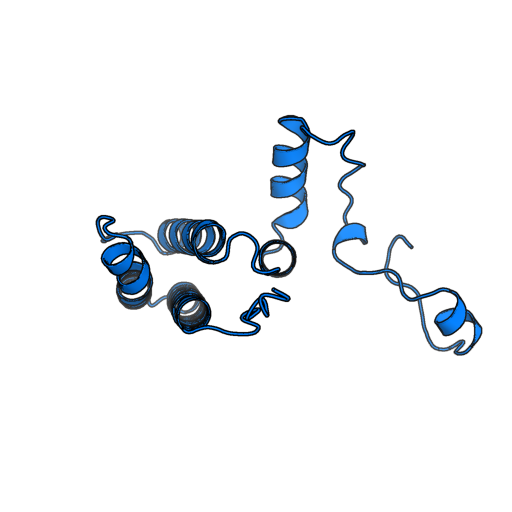296 1.00 91.38 93 ALA A O 1
ATOM 744 N N . LYS A 1 94 ? 10.513 16.498 -1.636 1.00 89.75 94 LYS A N 1
ATOM 745 C CA . LYS A 1 94 ? 11.118 16.641 -0.299 1.00 89.75 94 LYS A CA 1
ATOM 746 C C . LYS A 1 94 ? 12.644 16.513 -0.307 1.00 89.75 94 LYS A C 1
ATOM 748 O O . LYS A 1 94 ? 13.268 16.738 0.725 1.00 89.75 94 LYS A O 1
ATOM 753 N N . GLY A 1 95 ? 13.234 16.167 -1.449 1.00 82.19 95 GLY A N 1
ATOM 754 C CA . GLY A 1 95 ? 14.653 15.863 -1.565 1.00 82.19 95 GLY A CA 1
ATOM 755 C C . GLY A 1 95 ? 14.987 14.449 -1.091 1.00 82.19 95 GLY A C 1
ATOM 756 O O . GLY A 1 95 ? 14.182 13.755 -0.472 1.00 82.19 95 GLY A O 1
ATOM 757 N N . SER A 1 96 ? 16.197 14.008 -1.419 1.00 77.81 96 SER A N 1
ATOM 758 C CA . SER A 1 96 ? 16.736 12.713 -1.010 1.00 77.81 96 SER A CA 1
ATOM 759 C C . SER A 1 96 ? 18.040 12.930 -0.258 1.00 77.81 96 SER A C 1
ATOM 761 O O . SER A 1 96 ? 18.861 13.758 -0.646 1.00 77.81 96 SER A O 1
ATOM 763 N N . VAL A 1 97 ? 18.220 12.165 0.817 1.00 74.06 97 VAL A N 1
ATOM 764 C CA . VAL A 1 97 ? 19.456 12.159 1.610 1.00 74.06 97 VAL A CA 1
ATOM 765 C C . VAL A 1 97 ? 20.599 11.418 0.905 1.00 74.06 97 VAL A C 1
ATOM 767 O O . VAL A 1 97 ? 21.754 11.647 1.233 1.00 74.06 97 VAL A O 1
ATOM 770 N N . ASN A 1 98 ? 20.290 10.582 -0.097 1.00 76.12 98 ASN A N 1
ATOM 771 C CA . ASN A 1 98 ? 21.236 9.702 -0.791 1.00 76.12 98 ASN A CA 1
ATOM 772 C C . ASN A 1 98 ? 21.226 9.944 -2.313 1.00 76.12 98 ASN A C 1
ATOM 774 O O . ASN A 1 98 ? 21.060 9.018 -3.104 1.00 76.12 98 ASN A O 1
ATOM 778 N N . GLY A 1 99 ? 21.367 11.204 -2.734 1.00 77.31 99 GLY A N 1
ATOM 779 C CA . GLY A 1 99 ? 21.513 11.583 -4.147 1.00 77.31 99 GLY A CA 1
ATOM 780 C C . GLY A 1 99 ? 20.223 12.049 -4.827 1.00 77.31 99 GLY A C 1
ATOM 781 O O . GLY A 1 99 ? 19.200 12.270 -4.181 1.00 77.31 99 GLY A O 1
ATOM 782 N N . THR A 1 100 ? 20.277 12.244 -6.146 1.00 82.50 100 THR A N 1
ATOM 783 C CA . THR A 1 100 ? 19.176 12.819 -6.934 1.00 82.50 100 THR A CA 1
ATOM 784 C C . THR A 1 100 ? 18.159 11.755 -7.340 1.00 82.50 100 THR A C 1
ATOM 786 O O . THR A 1 100 ? 18.493 10.786 -8.015 1.00 82.50 100 THR A O 1
ATOM 789 N N . ILE A 1 101 ? 16.888 11.965 -6.992 1.00 86.31 101 ILE A N 1
ATOM 790 C CA . ILE A 1 101 ? 15.793 11.122 -7.486 1.00 86.31 101 ILE A CA 1
ATOM 791 C C . ILE A 1 101 ? 15.509 11.490 -8.949 1.00 86.31 101 ILE A C 1
ATOM 793 O O . ILE A 1 101 ? 15.234 12.655 -9.263 1.00 86.31 101 ILE A O 1
ATOM 797 N N . GLY A 1 102 ? 15.555 10.488 -9.832 1.00 87.75 102 GLY A N 1
ATOM 798 C CA . GLY A 1 102 ? 15.253 10.617 -11.260 1.00 87.75 102 GLY A CA 1
ATOM 799 C C . GLY A 1 102 ? 13.828 11.105 -11.552 1.00 87.75 102 GLY A C 1
ATOM 800 O O . GLY A 1 102 ? 13.048 11.444 -10.659 1.00 87.75 102 GLY A O 1
ATOM 801 N N . ASN A 1 103 ? 13.469 11.216 -12.829 1.00 90.62 103 ASN A N 1
ATOM 802 C CA . ASN A 1 103 ? 12.103 11.589 -13.199 1.00 90.62 103 ASN A CA 1
ATOM 803 C C . ASN A 1 103 ? 11.130 10.461 -12.857 1.00 90.62 103 ASN A C 1
ATOM 805 O O . ASN A 1 103 ? 11.414 9.297 -13.107 1.00 90.62 103 ASN A O 1
ATOM 809 N N . ILE A 1 104 ? 9.998 10.825 -12.256 1.00 94.19 104 ILE A N 1
ATOM 810 C CA . ILE A 1 104 ? 8.947 9.881 -11.889 1.00 94.19 104 ILE A CA 1
ATOM 811 C C . ILE A 1 104 ? 7.985 9.797 -13.073 1.00 94.19 104 ILE A C 1
ATOM 813 O O . ILE A 1 104 ? 7.174 10.698 -13.278 1.00 94.19 104 ILE A O 1
ATOM 817 N N . THR A 1 105 ? 8.123 8.748 -13.875 1.00 93.88 105 THR 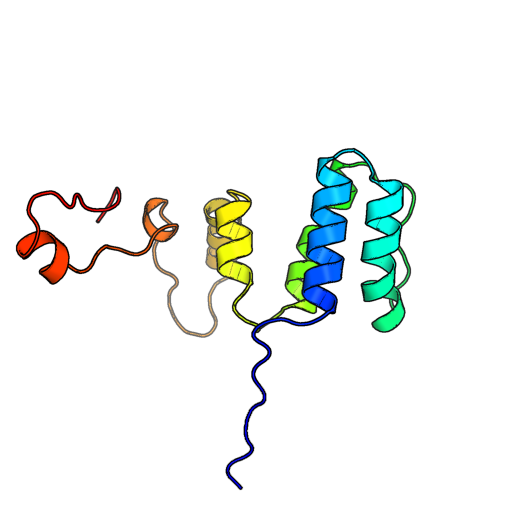A N 1
ATOM 818 C CA . THR A 1 105 ? 7.366 8.526 -15.114 1.00 93.88 105 THR A CA 1
ATOM 819 C C . THR A 1 105 ? 6.554 7.235 -15.041 1.00 93.88 105 THR A C 1
ATOM 821 O O . THR A 1 105 ? 6.827 6.363 -14.215 1.00 93.88 105 THR A O 1
ATOM 824 N N . ASP A 1 106 ? 5.526 7.121 -15.885 1.00 93.00 106 ASP A N 1
ATOM 825 C CA . ASP A 1 106 ? 4.559 6.015 -15.827 1.00 93.00 106 ASP A CA 1
ATOM 826 C C . ASP A 1 106 ? 5.184 4.644 -16.113 1.00 93.00 106 ASP A C 1
ATOM 828 O O . ASP A 1 106 ? 4.830 3.659 -15.468 1.00 93.00 106 ASP A O 1
ATOM 832 N N . ASN A 1 107 ? 6.192 4.596 -16.990 1.00 93.19 107 ASN A N 1
ATOM 833 C CA . ASN A 1 107 ? 6.916 3.370 -17.319 1.00 93.19 107 ASN A CA 1
ATOM 834 C C . ASN A 1 107 ? 7.591 2.730 -16.090 1.00 93.19 107 ASN A C 1
ATOM 836 O O . ASN A 1 107 ? 7.666 1.513 -16.026 1.00 93.19 107 ASN A O 1
ATOM 840 N N . LEU A 1 108 ? 7.942 3.494 -15.044 1.00 94.31 108 LEU A N 1
ATOM 841 C CA . LEU A 1 108 ? 8.543 2.960 -13.806 1.00 94.31 108 LEU A CA 1
ATOM 842 C C . LEU A 1 108 ? 7.607 2.070 -12.960 1.00 94.31 108 LEU A C 1
ATOM 844 O O . LEU A 1 108 ? 8.014 1.571 -11.908 1.00 94.31 108 LEU A O 1
ATOM 848 N N . ARG A 1 109 ? 6.348 1.894 -13.376 1.00 95.00 109 ARG A N 1
ATOM 849 C CA . ARG A 1 109 ? 5.387 0.970 -12.752 1.00 95.00 109 ARG A CA 1
ATOM 850 C C . ARG A 1 109 ? 5.563 -0.477 -13.212 1.00 95.00 109 ARG A C 1
ATOM 852 O O . ARG A 1 109 ? 5.023 -1.372 -12.569 1.00 95.00 109 ARG A O 1
ATOM 859 N N . LEU A 1 110 ? 6.296 -0.706 -14.300 1.00 94.31 110 LEU A N 1
ATOM 860 C CA . LEU A 1 110 ? 6.598 -2.028 -14.838 1.00 94.31 110 LEU A CA 1
ATOM 861 C C . LEU A 1 110 ? 8.103 -2.148 -15.061 1.00 94.31 110 LEU A C 1
ATOM 863 O O . LEU A 1 110 ? 8.759 -1.197 -15.469 1.00 94.31 110 LEU A O 1
ATOM 867 N N . PHE A 1 111 ? 8.662 -3.328 -14.815 1.00 93.12 111 PHE A N 1
ATOM 868 C CA . PHE A 1 111 ? 10.058 -3.570 -15.163 1.00 93.12 111 PHE A CA 1
ATOM 869 C C . PHE A 1 111 ? 10.214 -3.708 -16.683 1.00 93.12 111 PHE A C 1
ATOM 871 O O . PHE A 1 111 ? 9.333 -4.284 -17.325 1.00 93.12 111 PHE A O 1
ATOM 878 N N . PRO A 1 112 ? 11.317 -3.223 -17.279 1.00 94.88 112 PRO A N 1
ATOM 879 C CA . PRO A 1 112 ? 11.612 -3.510 -18.675 1.00 94.88 112 PRO A CA 1
ATOM 880 C C . PRO A 1 112 ? 11.814 -5.012 -18.863 1.00 94.88 112 PRO A C 1
ATOM 882 O O . PRO A 1 112 ? 12.471 -5.672 -18.054 1.00 94.88 112 PRO A O 1
ATOM 885 N N . ILE A 1 113 ? 11.299 -5.546 -19.966 1.00 95.44 113 ILE A N 1
ATOM 886 C CA . ILE A 1 113 ? 11.659 -6.892 -20.401 1.00 95.44 113 ILE A CA 1
ATOM 887 C C . ILE A 1 113 ? 13.125 -6.833 -20.862 1.00 95.44 113 ILE A C 1
ATOM 889 O O . ILE A 1 113 ? 13.466 -5.933 -21.641 1.00 95.44 113 ILE A O 1
ATOM 893 N N . PRO A 1 114 ? 14.012 -7.734 -20.394 1.00 95.75 114 PRO A N 1
ATOM 894 C CA . PRO A 1 114 ? 15.413 -7.710 -20.795 1.00 95.75 114 PRO A CA 1
ATOM 895 C C . PRO A 1 114 ? 15.564 -7.790 -22.318 1.00 95.75 114 PRO A C 1
ATOM 897 O O . PRO A 1 114 ? 14.953 -8.642 -22.962 1.00 95.75 114 PRO A O 1
ATOM 900 N N . LEU A 1 115 ? 16.419 -6.937 -22.895 1.00 94.44 115 LEU A N 1
ATOM 901 C CA . LEU A 1 115 ? 16.590 -6.832 -24.353 1.00 94.44 115 LEU A CA 1
ATOM 902 C C . LEU A 1 115 ? 16.921 -8.179 -25.010 1.00 94.44 115 LEU A C 1
ATOM 904 O O . LEU A 1 115 ? 16.420 -8.480 -26.089 1.00 94.44 115 LEU A O 1
ATOM 908 N N . ARG A 1 116 ? 17.724 -9.007 -24.333 1.00 96.88 116 ARG A N 1
ATOM 909 C CA . ARG A 1 116 ? 18.059 -10.360 -24.788 1.00 96.88 116 ARG A CA 1
ATOM 910 C C . ARG A 1 116 ? 16.808 -11.2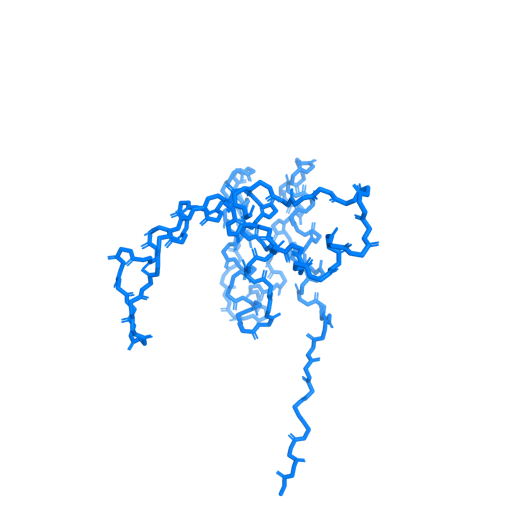05 -25.038 1.00 96.88 116 ARG A C 1
ATOM 912 O O . ARG A 1 116 ? 16.748 -11.883 -26.055 1.00 96.88 116 ARG A O 1
ATOM 919 N N . GLU A 1 117 ? 15.815 -11.147 -24.154 1.00 95.81 117 GLU A N 1
ATOM 920 C CA . GLU A 1 117 ? 14.589 -11.946 -24.280 1.00 95.81 117 GLU A CA 1
ATOM 921 C C . GLU A 1 117 ? 13.739 -11.484 -25.470 1.00 95.81 117 GLU A C 1
ATOM 923 O O . GLU A 1 117 ? 13.229 -12.312 -26.221 1.00 95.81 117 GLU A O 1
ATOM 928 N N . ILE A 1 118 ? 13.668 -10.170 -25.711 1.00 95.31 118 ILE A N 1
ATOM 929 C CA . ILE A 1 118 ? 12.991 -9.596 -26.889 1.00 95.31 118 ILE A CA 1
ATOM 930 C C . ILE A 1 118 ? 13.688 -10.029 -28.184 1.00 95.31 118 ILE A C 1
ATOM 932 O O . ILE A 1 118 ? 13.036 -10.364 -29.169 1.00 95.31 118 ILE A O 1
ATOM 936 N N . GLN A 1 119 ? 15.022 -10.044 -28.192 1.00 94.62 119 GLN A N 1
ATOM 937 C CA . GLN A 1 119 ? 15.800 -10.462 -29.360 1.00 94.62 119 GLN A CA 1
ATOM 938 C C . GLN A 1 119 ? 15.684 -11.966 -29.641 1.00 94.62 119 GLN A C 1
ATOM 940 O O . GLN A 1 119 ? 15.763 -12.373 -30.798 1.00 94.62 119 GLN A O 1
ATOM 945 N N . LEU A 1 120 ? 15.505 -12.789 -28.602 1.00 96.56 120 LEU A N 1
ATOM 946 C CA . LEU A 1 120 ? 15.349 -14.239 -28.733 1.00 96.56 120 LEU A CA 1
ATOM 947 C C . LEU A 1 120 ? 13.931 -14.653 -29.141 1.00 96.56 120 LEU A C 1
ATOM 949 O O . LEU A 1 120 ? 13.773 -15.662 -29.827 1.00 96.56 120 LEU A O 1
ATOM 953 N N . ASN A 1 121 ? 12.906 -13.901 -28.738 1.00 95.62 121 ASN A N 1
ATOM 954 C CA . ASN A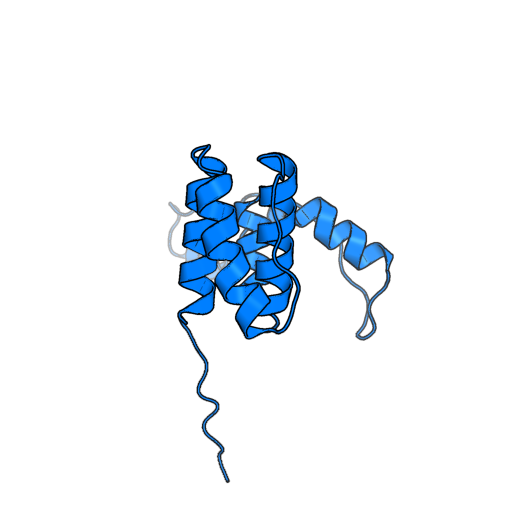 1 121 ? 11.516 -14.202 -29.054 1.00 95.62 121 ASN A CA 1
ATOM 955 C C . ASN A 1 121 ? 10.826 -12.992 -29.688 1.00 95.62 121 ASN A C 1
ATOM 957 O O . ASN A 1 121 ? 10.333 -12.105 -28.996 1.00 95.62 121 ASN A O 1
ATOM 961 N N . THR A 1 122 ? 10.708 -13.012 -31.015 1.00 91.38 122 THR A N 1
ATOM 962 C CA . THR A 1 122 ? 10.078 -11.947 -31.811 1.00 91.38 122 THR A CA 1
ATOM 963 C C . THR A 1 122 ? 8.586 -11.743 -31.532 1.00 91.38 122 THR A C 1
ATOM 965 O O . THR A 1 122 ? 8.031 -10.738 -31.971 1.00 91.38 122 THR A O 1
ATOM 968 N N . ASN A 1 123 ? 7.929 -12.654 -30.803 1.00 95.56 123 ASN A N 1
ATOM 969 C CA . ASN A 1 123 ? 6.547 -12.474 -30.350 1.00 95.56 123 ASN A CA 1
ATOM 970 C C . ASN A 1 123 ? 6.445 -11.673 -29.038 1.00 95.56 123 ASN A C 1
ATOM 972 O O . ASN A 1 123 ? 5.338 -11.316 -28.637 1.00 95.56 123 ASN A O 1
ATOM 976 N N . LEU A 1 124 ? 7.561 -11.406 -28.346 1.00 94.94 124 LEU A N 1
ATOM 977 C CA . LEU A 1 124 ? 7.577 -10.553 -27.159 1.00 94.94 124 LEU A CA 1
ATOM 978 C C . LEU A 1 124 ? 7.676 -9.085 -27.565 1.00 94.94 124 LEU A C 1
ATOM 980 O O . LEU A 1 124 ? 8.629 -8.654 -28.211 1.00 94.94 124 LEU A O 1
ATOM 984 N N . THR A 1 125 ? 6.706 -8.297 -27.117 1.00 94.62 125 THR A N 1
ATOM 985 C CA . THR A 1 125 ? 6.721 -6.839 -27.236 1.00 94.62 125 THR A CA 1
ATOM 986 C C . THR A 1 125 ? 7.154 -6.213 -25.917 1.00 94.62 125 THR A C 1
ATOM 988 O O . THR A 1 125 ? 6.750 -6.681 -24.854 1.00 94.62 125 THR A O 1
ATOM 991 N N . GLN A 1 126 ? 7.943 -5.142 -25.981 1.00 95.31 126 GLN A N 1
ATOM 992 C CA . GLN A 1 126 ? 8.391 -4.408 -24.797 1.00 95.31 126 GLN A CA 1
ATOM 993 C C . GLN A 1 126 ? 7.222 -3.739 -24.052 1.00 95.31 126 GLN A C 1
ATOM 995 O O . GLN A 1 126 ? 6.203 -3.381 -24.648 1.00 95.31 126 GLN A O 1
ATOM 1000 N N . ASN A 1 127 ? 7.396 -3.538 -22.744 1.00 94.81 127 ASN A N 1
ATOM 1001 C CA . ASN A 1 127 ? 6.499 -2.728 -21.928 1.00 94.81 127 ASN A CA 1
ATOM 1002 C C . ASN A 1 127 ? 6.518 -1.253 -22.377 1.00 94.81 127 ASN A C 1
ATOM 1004 O O . ASN A 1 127 ? 7.579 -0.736 -22.729 1.00 94.81 127 ASN A O 1
ATOM 1008 N N . PRO A 1 128 ? 5.380 -0.536 -22.334 1.00 93.12 128 PRO A N 1
ATOM 1009 C CA . PRO A 1 128 ? 5.319 0.852 -22.783 1.00 93.12 128 PRO A CA 1
ATOM 1010 C C . PRO A 1 128 ? 6.368 1.756 -22.115 1.00 93.12 128 PRO A C 1
ATOM 1012 O O . PRO A 1 128 ? 6.464 1.818 -20.890 1.00 93.12 128 PRO A O 1
ATOM 1015 N N . GLY A 1 129 ? 7.120 2.501 -22.931 1.00 90.12 129 GLY A N 1
ATOM 1016 C CA . GLY 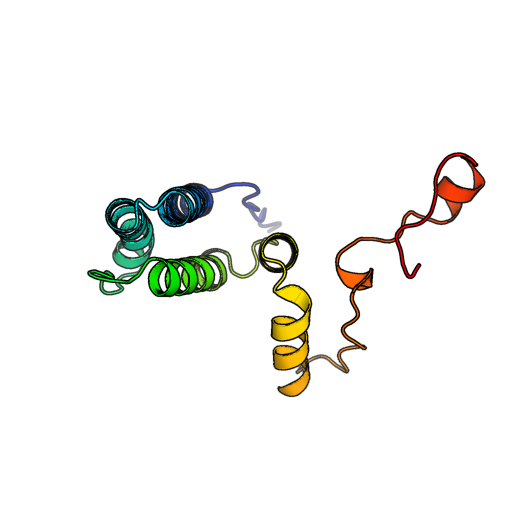A 1 129 ? 8.126 3.464 -22.468 1.00 90.12 129 GLY A CA 1
ATOM 1017 C C . GLY A 1 129 ? 9.524 2.893 -22.197 1.00 90.12 129 GLY A C 1
ATOM 1018 O O . GLY A 1 129 ? 10.329 3.596 -21.582 1.00 90.12 129 GLY A O 1
ATOM 1019 N N . TYR A 1 130 ? 9.808 1.668 -22.649 1.00 88.69 130 TYR A N 1
ATOM 1020 C CA . TYR A 1 130 ? 11.134 1.035 -22.646 1.00 88.69 130 TYR A CA 1
ATOM 1021 C C . TYR A 1 130 ? 11.557 0.566 -24.038 1.00 88.69 130 TYR A C 1
ATOM 1023 O O . TYR A 1 130 ? 10.679 0.479 -24.926 1.00 88.69 130 TYR A O 1
#

pLDDT: mean 93.86, std 8.07, range [53.72, 98.81]

Foldseek 3Di:
DPPPPPQDPDDPLVVLLVVLLVCLVVVNNQVSQVSLVVLQVVVVHDGDDDDDSVVSNVSSLVSCCVVCPPNPCPLVSCLVVVNQQVVVVVVQVVPDPPDHDDDRDPQVSDDWDPPVVCVVDVVDDTDPPD

Secondary structure (DSSP, 8-state):
--------SS-HHHHHHHHHHHHHHTT-HHHHHHHHHHHHHHTTPPPP-S--HHHHHHHHHHHHHHHTTTTT-HHHHHHHTT-HHHHHHHHHHT--TTS------GGGGSPPPPHHHHHH-TTPPPPTT-

Solvent-accessible surface area (backbone atoms only — not comparable to full-atom values): 8022 Å² total; per-residue (Å²): 131,88,70,81,76,86,72,71,90,72,55,71,71,57,56,42,50,54,50,17,50,55,31,28,78,70,71,36,36,71,63,14,36,56,40,49,25,56,58,29,49,77,70,75,39,83,67,68,76,93,58,52,55,69,56,43,51,53,50,50,58,51,47,52,55,63,76,45,57,92,59,80,45,66,64,58,55,25,48,78,67,73,40,39,60,67,52,53,46,57,46,51,74,71,55,57,97,86,56,85,75,74,85,79,54,78,43,79,72,54,78,71,66,58,66,69,58,40,74,74,35,83,87,54,75,72,48,75,88,102

Nearest PDB structures (foldseek):
  3qnk-assembly1_B  TM=8.231E-01  e=1.185E-05  Bacteroides fragilis NCTC 9343
  3qnk-assembly2_C  TM=8.141E-01  e=1.120E-05  Bacteroides fragilis NCTC 9343
  3qnk-assembly1_A  TM=8.128E-01  e=1.482E-05  Bacteroides fragilis NCTC 9343
  3qnk-assembly2_D  TM=7.914E-01  e=1.752E-05  Bacteroides fragilis NCTC 9343

Sequence (130 aa):
SEGDNDWPVLRYGDVILLYAEALNENGKTAEALTQLNLIRTRAGLAGKVGLSQADARTAIRNERRIELCFEAERWFDLVRWNTFIPVMTAFKAKGSVNGTIGNITDNLRLFPIPLREIQLNTNLTQNPGY